Protein AF-T0ZQY5-F1 (afdb_monomer_lite)

Sequence (105 aa):
MKSVIQAIPIPSGALINRHLPGADFQDCYAVPIEPDSPSALAIFLVMAARTPGWVNRLMAIRNHLVTMLGLKNLGHLNAINASKSAGDYRVGDRVGIFTIEAMRD

Foldseek 3Di:
DDWDKDWDPDPPPDPCVVVPVVDPDDTDIDTDDDPPDDDPQQVLLVVLCPPDPVQQVVLVVVQVVVVVVVDDRQFASNPADPVAHSVNDDQQDDRGSDGRPDDDD

Secondary structure (DSSP, 8-state):
--PPPEE-PPPTT-GGGGG-TT-S----EE----TTPPPHHHHHHHHHHT--HHHHHHHHHHHHHHHHTTPPP---TT---TTS-GGG--TT-EETTEE------

InterPro domains:
  IPR021295 Protein of unknown function DUF2867 [PF11066] (20-103)

Structure (mmCIF, N/CA/C/O backbone):
data_AF-T0ZQY5-F1
#
_entry.id   AF-T0ZQY5-F1
#
loop_
_atom_site.group_PDB
_atom_site.id
_atom_site.type_symbol
_atom_site.label_atom_id
_atom_site.label_alt_id
_atom_site.label_comp_id
_atom_site.label_asym_id
_atom_site.label_entity_id
_atom_site.label_seq_id
_atom_site.pdbx_PDB_ins_code
_atom_site.Cartn_x
_atom_site.Cartn_y
_atom_site.Cartn_z
_atom_site.occupancy
_atom_site.B_iso_or_equiv
_atom_site.auth_seq_id
_atom_site.auth_comp_id
_atom_site.auth_asym_id
_atom_site.auth_atom_id
_atom_site.pdbx_PDB_model_num
ATOM 1 N N . MET A 1 1 ? 15.504 13.518 -15.383 1.00 54.34 1 MET A N 1
ATOM 2 C CA . MET A 1 1 ? 14.307 14.389 -15.445 1.00 54.34 1 MET A CA 1
ATOM 3 C C . MET A 1 1 ? 13.691 14.420 -14.048 1.00 54.34 1 MET A C 1
ATOM 5 O O . MET A 1 1 ? 13.662 13.367 -13.428 1.00 54.34 1 MET A O 1
ATOM 9 N N . LYS A 1 2 ? 13.298 15.572 -13.48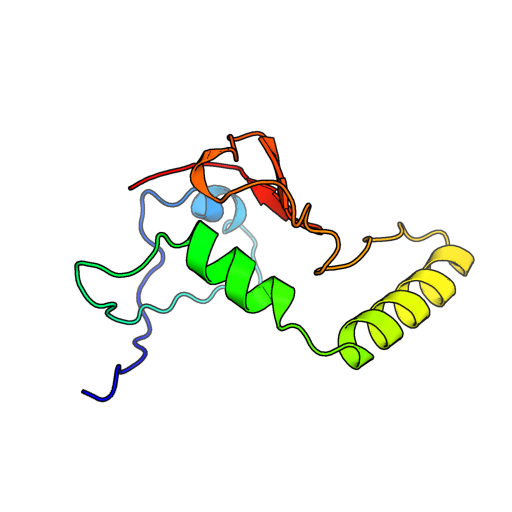2 1.00 60.88 2 LYS A N 1
ATOM 10 C CA . LYS A 1 2 ? 12.622 15.573 -12.168 1.00 60.88 2 LYS A CA 1
ATOM 11 C C . LYS A 1 2 ? 11.191 15.081 -12.369 1.00 60.88 2 LYS A C 1
ATOM 13 O O . LYS A 1 2 ? 10.414 15.775 -13.018 1.00 60.88 2 LYS A O 1
ATOM 18 N N . SER A 1 3 ? 10.855 13.912 -11.837 1.00 78.56 3 SER A N 1
ATOM 19 C CA . SER A 1 3 ? 9.469 13.452 -11.824 1.00 78.56 3 SER A CA 1
ATOM 20 C C . SER A 1 3 ? 8.663 14.340 -10.876 1.00 78.56 3 SER A C 1
ATOM 22 O O . SER A 1 3 ? 9.018 14.498 -9.708 1.00 78.56 3 SER A O 1
ATOM 24 N N . VAL A 1 4 ? 7.615 14.971 -11.401 1.00 88.06 4 VAL A N 1
ATOM 25 C CA . VAL A 1 4 ? 6.706 15.829 -10.633 1.00 88.06 4 VAL A CA 1
ATOM 26 C C . VAL A 1 4 ? 5.519 14.984 -10.192 1.00 88.06 4 VAL A C 1
ATOM 28 O O . VAL A 1 4 ? 4.899 14.317 -11.017 1.00 88.06 4 VAL A O 1
ATOM 31 N N . ILE A 1 5 ? 5.217 15.010 -8.894 1.00 93.75 5 ILE A N 1
ATOM 32 C CA . ILE A 1 5 ? 4.018 14.382 -8.336 1.00 93.75 5 ILE A CA 1
ATOM 33 C C . ILE A 1 5 ? 2.832 15.308 -8.601 1.00 93.75 5 ILE A C 1
ATOM 35 O O . ILE A 1 5 ? 2.910 16.509 -8.342 1.00 93.75 5 ILE A O 1
ATOM 39 N N . GLN A 1 6 ? 1.738 14.752 -9.108 1.00 95.75 6 GLN A N 1
ATOM 40 C CA . GLN A 1 6 ? 0.520 15.487 -9.433 1.00 95.75 6 GLN A CA 1
ATOM 41 C C . GLN A 1 6 ? -0.663 14.899 -8.675 1.00 95.75 6 GLN A C 1
ATOM 43 O O . GLN A 1 6 ? -0.818 13.682 -8.631 1.00 95.75 6 GLN A O 1
ATOM 48 N N . ALA A 1 7 ? -1.503 15.755 -8.094 1.00 96.44 7 ALA A N 1
ATOM 49 C CA . ALA A 1 7 ? -2.798 15.328 -7.576 1.00 96.44 7 ALA A CA 1
ATOM 50 C C . ALA A 1 7 ? -3.724 15.000 -8.754 1.00 96.44 7 ALA A C 1
ATOM 52 O O . ALA A 1 7 ? -3.824 15.784 -9.699 1.00 96.44 7 ALA A O 1
ATOM 53 N N . ILE A 1 8 ? -4.393 13.853 -8.694 1.00 96.19 8 ILE A N 1
ATOM 54 C CA . ILE A 1 8 ? -5.330 13.393 -9.724 1.00 96.19 8 ILE A CA 1
ATOM 55 C C . ILE A 1 8 ? -6.634 12.926 -9.066 1.00 96.19 8 ILE A C 1
ATOM 57 O O . ILE A 1 8 ? -6.628 12.576 -7.886 1.00 96.19 8 ILE A O 1
ATOM 61 N N . PRO A 1 9 ? -7.771 12.900 -9.782 1.00 94.44 9 PRO A N 1
ATOM 62 C CA . PRO A 1 9 ? -8.946 12.191 -9.292 1.00 94.44 9 PRO A CA 1
ATOM 63 C C . PRO A 1 9 ? -8.664 10.685 -9.199 1.00 94.44 9 PRO A C 1
ATOM 65 O O . PRO A 1 9 ? -7.886 10.140 -9.985 1.00 94.44 9 PRO A O 1
ATOM 68 N N . ILE A 1 10 ? -9.343 10.001 -8.275 1.00 93.38 10 ILE A N 1
ATOM 69 C CA . ILE A 1 10 ? -9.279 8.538 -8.183 1.00 93.38 10 ILE A CA 1
ATOM 70 C C . ILE A 1 10 ? -9.785 7.945 -9.509 1.00 93.38 10 ILE A C 1
ATOM 72 O O . ILE A 1 10 ? -10.902 8.265 -9.929 1.00 93.38 10 ILE A O 1
ATOM 76 N N . PRO A 1 11 ? -9.008 7.074 -10.180 1.00 92.56 11 PRO A N 1
ATOM 77 C CA . PRO A 1 11 ? -9.446 6.447 -11.421 1.00 92.56 11 PRO A CA 1
ATOM 78 C C . PRO A 1 11 ? -10.759 5.684 -11.224 1.00 92.56 11 PRO A C 1
ATOM 80 O O . PRO A 1 11 ? -10.876 4.864 -10.314 1.00 92.56 11 PRO A O 1
ATOM 83 N N . SER A 1 12 ? -11.738 5.896 -12.104 1.00 90.25 12 SER A N 1
ATOM 84 C CA . SER A 1 12 ? -13.084 5.305 -11.986 1.00 90.25 12 SER A CA 1
ATOM 85 C C . SER A 1 12 ? -13.081 3.770 -11.940 1.00 90.25 12 SER A C 1
ATOM 87 O O . SER A 1 12 ? -13.922 3.157 -11.287 1.00 90.25 12 SER A O 1
ATOM 89 N N . GLY A 1 13 ? -12.102 3.133 -12.588 1.00 89.50 13 GLY A N 1
ATOM 90 C CA . GLY A 1 13 ? -11.925 1.680 -12.590 1.00 89.50 13 GLY A CA 1
ATOM 91 C C . GLY A 1 13 ? -11.198 1.104 -11.368 1.00 89.50 13 GLY A C 1
ATOM 92 O O . GLY A 1 13 ? -10.999 -0.115 -11.327 1.00 89.50 13 GLY A O 1
ATOM 93 N N . ALA A 1 14 ? -10.760 1.934 -10.413 1.00 89.69 14 ALA A N 1
ATOM 94 C CA . ALA A 1 14 ? -10.039 1.487 -9.225 1.00 89.69 14 ALA A CA 1
ATOM 95 C C . ALA A 1 14 ? -10.984 0.811 -8.221 1.00 89.69 14 ALA A C 1
ATOM 97 O O . ALA A 1 14 ? -12.074 1.310 -7.935 1.00 89.69 14 ALA A O 1
ATOM 98 N N . LEU A 1 15 ? -10.554 -0.312 -7.639 1.00 90.75 15 LEU A N 1
ATOM 99 C CA . LEU A 1 15 ? -11.362 -1.044 -6.656 1.00 90.75 15 LEU A CA 1
ATOM 100 C C . LEU A 1 15 ? -11.615 -0.240 -5.373 1.00 90.75 15 LEU A C 1
ATOM 102 O O . LEU A 1 15 ? -12.650 -0.434 -4.738 1.00 90.75 15 LEU A O 1
ATOM 106 N N . ILE A 1 16 ? -10.724 0.703 -5.041 1.00 91.12 16 ILE A N 1
ATOM 107 C CA . ILE A 1 16 ? -10.851 1.565 -3.859 1.00 91.12 16 ILE A CA 1
ATOM 108 C C . ILE A 1 16 ? -12.133 2.407 -3.873 1.00 91.12 16 ILE A C 1
ATOM 110 O O . ILE A 1 16 ? -12.644 2.726 -2.805 1.00 91.12 16 ILE A O 1
ATOM 114 N N . ASN A 1 17 ? -12.718 2.679 -5.052 1.00 93.56 17 ASN A N 1
ATOM 115 C CA . ASN A 1 17 ? -13.984 3.413 -5.177 1.00 93.56 17 ASN A CA 1
ATOM 116 C C . ASN A 1 17 ? -15.117 2.798 -4.340 1.00 93.56 17 ASN A C 1
ATOM 118 O O . ASN A 1 17 ? -15.994 3.515 -3.870 1.00 93.56 17 ASN A O 1
ATOM 122 N N . ARG A 1 18 ? -15.083 1.479 -4.102 1.00 93.69 18 ARG A N 1
ATOM 123 C CA . ARG A 1 18 ? -16.070 0.764 -3.273 1.00 93.69 18 ARG A CA 1
ATOM 124 C C . ARG A 1 18 ? -16.013 1.145 -1.791 1.00 93.69 18 ARG A C 1
ATOM 126 O O . ARG A 1 18 ? -16.980 0.908 -1.078 1.00 93.69 18 ARG A O 1
ATOM 133 N N . HIS A 1 19 ? -14.897 1.714 -1.342 1.00 92.06 19 HIS A N 1
ATOM 134 C CA . HIS A 1 19 ? -14.646 2.097 0.047 1.00 92.06 19 HIS A CA 1
ATOM 135 C C . HIS A 1 19 ? -14.760 3.609 0.285 1.00 92.06 19 HIS A C 1
ATOM 137 O O . HIS A 1 19 ? -14.636 4.046 1.423 1.00 92.06 19 HIS A O 1
ATOM 143 N N . LEU A 1 20 ? -14.990 4.403 -0.767 1.00 93.56 20 LEU A N 1
ATOM 144 C CA . LEU A 1 20 ? -15.122 5.859 -0.662 1.00 93.56 20 LEU A CA 1
ATOM 145 C C . LEU A 1 20 ? -16.447 6.345 -0.057 1.00 93.56 20 LEU A C 1
ATOM 147 O O . LEU A 1 20 ? -16.427 7.388 0.596 1.00 93.56 20 LEU A O 1
ATOM 151 N N . PRO A 1 21 ? -17.603 5.668 -0.240 1.00 95.31 21 PRO A N 1
ATOM 152 C CA . PRO A 1 21 ? -18.837 6.111 0.397 1.00 95.31 21 PRO A CA 1
ATOM 153 C C . PRO A 1 21 ? -18.688 6.163 1.924 1.00 95.31 21 PRO A C 1
ATOM 155 O O . PRO A 1 21 ? -18.486 5.137 2.567 1.00 95.31 21 PRO A O 1
ATOM 158 N N . GLY A 1 22 ? -18.794 7.366 2.495 1.00 94.62 22 GLY A N 1
ATOM 159 C CA . GLY A 1 22 ? -18.637 7.597 3.935 1.00 94.62 22 GLY A CA 1
ATOM 160 C C . GLY A 1 22 ? -17.190 7.731 4.422 1.00 94.62 22 GLY A C 1
ATOM 161 O O . GLY A 1 22 ? -16.978 7.763 5.628 1.00 94.62 22 GLY A O 1
ATOM 162 N N . ALA A 1 23 ? -16.201 7.810 3.526 1.00 94.06 23 ALA A N 1
ATOM 163 C CA . ALA A 1 23 ? -14.821 8.081 3.912 1.00 94.06 23 ALA A CA 1
ATOM 164 C C . ALA A 1 23 ? -14.639 9.554 4.319 1.00 94.06 23 ALA A C 1
ATOM 166 O O . ALA A 1 23 ? -14.967 10.460 3.553 1.00 94.06 23 ALA A O 1
ATOM 167 N N . ASP A 1 24 ? -14.057 9.790 5.496 1.00 95.31 24 ASP A N 1
ATOM 168 C CA . ASP A 1 24 ? -13.733 11.141 5.981 1.00 95.31 24 ASP A CA 1
ATOM 169 C C . ASP A 1 24 ? -12.547 11.775 5.231 1.00 95.31 24 ASP A C 1
ATOM 171 O O . ASP A 1 24 ? -12.374 12.994 5.233 1.00 95.31 24 ASP A O 1
ATOM 175 N N . PHE A 1 25 ? -11.710 10.949 4.593 1.00 93.44 25 PHE A N 1
ATOM 176 C CA . PHE A 1 25 ? -10.525 11.381 3.859 1.00 93.44 25 PHE A CA 1
ATOM 177 C C . PHE A 1 25 ? -10.283 10.521 2.615 1.00 93.44 25 PHE A C 1
ATOM 179 O O . PHE A 1 25 ? -10.425 9.298 2.652 1.00 93.44 25 PHE A O 1
ATOM 186 N N . GLN A 1 26 ? -9.867 11.173 1.529 1.00 93.19 26 GLN A N 1
ATOM 187 C CA . GLN A 1 26 ? -9.391 10.531 0.308 1.00 93.19 26 GLN A CA 1
ATOM 188 C C . GLN A 1 26 ? -8.323 11.399 -0.363 1.00 93.19 26 GLN A C 1
ATOM 190 O O . GLN A 1 26 ? -8.463 12.622 -0.440 1.00 93.19 26 GLN A O 1
ATOM 195 N N . ASP A 1 27 ? -7.289 10.764 -0.899 1.00 94.56 27 ASP A N 1
ATOM 196 C CA . ASP A 1 27 ? -6.265 11.398 -1.716 1.00 94.56 27 ASP A CA 1
ATOM 197 C C . ASP A 1 27 ? -5.818 10.475 -2.859 1.00 94.56 27 ASP A C 1
ATOM 199 O O . ASP A 1 27 ? -5.949 9.250 -2.810 1.00 94.56 27 ASP A O 1
ATOM 203 N N . CYS A 1 28 ? -5.351 11.071 -3.956 1.00 95.75 28 CYS A N 1
ATOM 204 C CA . CYS A 1 28 ? -4.812 10.325 -5.086 1.00 95.75 28 CYS A CA 1
ATOM 205 C C . CYS A 1 28 ? -3.779 11.169 -5.831 1.00 95.75 28 CYS A C 1
ATOM 207 O O . CYS A 1 28 ? -4.001 12.341 -6.146 1.00 95.75 28 CYS A O 1
ATOM 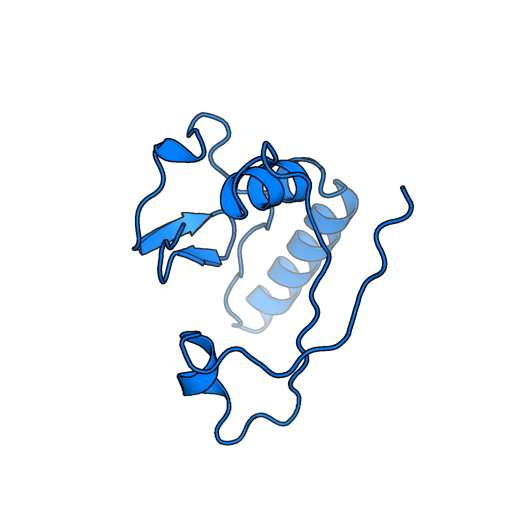209 N N . TYR A 1 29 ? -2.633 10.552 -6.106 1.00 95.00 29 TYR A N 1
ATOM 210 C CA . TYR A 1 29 ? -1.499 11.194 -6.749 1.00 95.00 29 TYR A CA 1
ATOM 211 C C . TYR A 1 29 ? -0.916 10.284 -7.825 1.00 95.00 29 TYR A C 1
ATOM 213 O O . TYR A 1 29 ? -0.931 9.061 -7.693 1.00 95.00 29 TYR A O 1
ATOM 221 N N . ALA A 1 30 ? -0.361 10.892 -8.867 1.00 92.25 30 ALA A N 1
ATOM 222 C CA . ALA A 1 30 ? 0.354 10.205 -9.929 1.00 92.25 30 ALA A CA 1
ATOM 223 C C . ALA A 1 30 ? 1.746 10.801 -10.123 1.00 92.25 30 ALA A C 1
ATOM 225 O O . ALA A 1 30 ? 1.979 11.995 -9.922 1.00 92.25 30 ALA A O 1
ATOM 226 N N . VAL A 1 31 ? 2.671 9.944 -10.539 1.00 91.00 31 VAL A N 1
ATOM 227 C CA . VAL A 1 31 ? 4.018 10.322 -10.947 1.00 91.00 31 VAL A CA 1
ATOM 228 C C . VAL A 1 31 ? 4.365 9.530 -12.208 1.00 91.00 31 VAL A C 1
ATOM 230 O O . VAL A 1 31 ? 4.119 8.323 -12.242 1.00 91.00 31 VAL A O 1
ATOM 233 N N . PRO A 1 32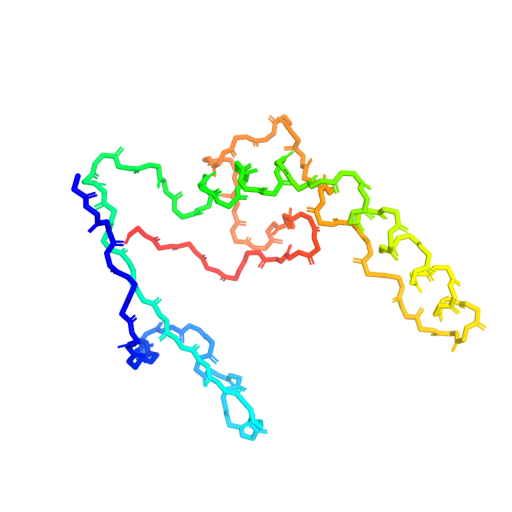 ? 4.899 10.170 -13.260 1.00 87.69 32 PRO A N 1
ATOM 234 C CA . PRO A 1 32 ? 5.346 9.442 -14.436 1.00 87.69 32 PRO A CA 1
ATOM 235 C C . PRO A 1 32 ? 6.564 8.579 -14.086 1.00 87.69 32 PRO A C 1
ATOM 237 O O . PRO A 1 32 ? 7.510 9.052 -13.444 1.00 87.69 32 PRO A O 1
ATOM 240 N N . ILE A 1 33 ? 6.530 7.326 -14.533 1.00 86.00 33 ILE A N 1
ATOM 241 C CA . ILE A 1 33 ? 7.643 6.374 -14.472 1.00 86.00 33 ILE A CA 1
ATOM 242 C C . ILE A 1 33 ? 8.165 6.117 -15.890 1.00 86.00 33 ILE A C 1
ATOM 244 O O . ILE A 1 33 ? 7.445 6.326 -16.867 1.00 86.00 33 ILE A O 1
ATOM 248 N N . GLU A 1 34 ? 9.430 5.719 -16.018 1.00 86.44 34 GLU A N 1
ATOM 249 C CA . GLU A 1 34 ? 10.015 5.380 -17.321 1.00 86.44 34 GLU A CA 1
ATOM 250 C C . GLU A 1 34 ? 9.302 4.153 -17.922 1.00 86.44 34 GLU A C 1
ATOM 252 O O . GLU A 1 34 ? 8.885 3.286 -17.153 1.00 86.44 34 GLU A O 1
ATOM 257 N N . PRO A 1 35 ? 9.159 4.043 -19.256 1.00 80.12 35 PRO A N 1
ATOM 258 C CA . PRO A 1 35 ? 8.417 2.946 -19.890 1.00 80.12 35 PRO A CA 1
ATOM 259 C C . PRO A 1 35 ? 8.890 1.539 -19.496 1.00 80.12 35 PRO A C 1
ATOM 261 O O . PRO A 1 35 ? 8.067 0.646 -19.339 1.00 80.12 35 PRO A O 1
ATOM 264 N N . ASP A 1 36 ? 10.193 1.369 -19.260 1.00 83.50 36 ASP A N 1
ATOM 265 C CA . ASP A 1 36 ? 10.804 0.097 -18.849 1.00 83.50 36 ASP A CA 1
ATOM 266 C C . ASP A 1 36 ? 10.924 -0.039 -17.317 1.00 83.50 36 ASP A C 1
ATOM 268 O O . ASP A 1 36 ? 11.733 -0.815 -16.797 1.00 83.50 36 ASP A O 1
ATOM 272 N N . SER A 1 37 ? 10.148 0.745 -16.561 1.00 83.44 37 SER A N 1
ATOM 273 C CA . SER A 1 37 ? 10.158 0.678 -15.099 1.00 83.44 37 SER A CA 1
ATOM 274 C C . SER A 1 37 ? 9.596 -0.654 -14.598 1.00 83.44 37 SER A C 1
ATOM 276 O O . SER A 1 37 ? 8.666 -1.204 -15.191 1.00 83.44 37 SER A O 1
ATOM 278 N N . PRO A 1 38 ? 10.090 -1.161 -13.452 1.00 85.44 38 PRO A N 1
ATOM 279 C CA . PRO A 1 38 ? 9.490 -2.319 -12.804 1.00 85.44 38 PRO A CA 1
ATOM 280 C C . PRO A 1 38 ? 8.001 -2.093 -12.513 1.00 85.44 38 PRO A C 1
ATOM 282 O O . PRO A 1 38 ? 7.573 -0.966 -12.260 1.00 85.44 38 PRO A O 1
ATOM 285 N N . SER A 1 39 ? 7.223 -3.177 -12.474 1.00 87.88 39 SER A N 1
ATOM 286 C CA . SER A 1 39 ? 5.798 -3.111 -12.131 1.00 87.88 39 SER A CA 1
ATOM 287 C C . SER A 1 39 ? 5.560 -2.459 -10.764 1.00 87.88 39 SER A C 1
ATOM 289 O O . SER A 1 39 ? 6.424 -2.481 -9.882 1.00 87.88 39 SER A O 1
ATOM 291 N N . ALA A 1 40 ? 4.350 -1.935 -10.541 1.00 86.19 40 ALA A N 1
ATOM 292 C CA . ALA A 1 40 ? 3.980 -1.314 -9.267 1.00 86.19 40 ALA A CA 1
ATOM 293 C C . ALA A 1 40 ? 4.242 -2.237 -8.059 1.00 86.19 40 ALA A C 1
ATOM 295 O O . ALA A 1 40 ? 4.739 -1.786 -7.025 1.00 86.19 40 ALA A O 1
ATOM 296 N N . LEU A 1 41 ? 3.983 -3.544 -8.204 1.00 87.69 41 LEU A N 1
ATOM 297 C CA . LEU A 1 41 ? 4.284 -4.532 -7.167 1.00 87.69 41 LEU A CA 1
ATOM 298 C C . LEU A 1 41 ? 5.792 -4.688 -6.943 1.00 87.69 41 LEU A C 1
ATOM 300 O O . LEU A 1 41 ? 6.234 -4.735 -5.798 1.00 87.69 41 LEU A O 1
ATOM 304 N N . ALA A 1 42 ? 6.597 -4.743 -8.006 1.00 87.75 42 ALA A N 1
ATOM 305 C CA . ALA A 1 42 ? 8.048 -4.827 -7.875 1.00 87.75 42 ALA A CA 1
ATOM 306 C C . ALA A 1 42 ? 8.623 -3.587 -7.167 1.00 87.75 42 ALA A C 1
ATOM 308 O O . ALA A 1 42 ? 9.438 -3.724 -6.252 1.00 87.75 42 ALA A O 1
ATOM 309 N N . ILE A 1 43 ? 8.143 -2.390 -7.520 1.00 87.69 43 ILE A N 1
ATOM 310 C CA . ILE A 1 43 ? 8.499 -1.138 -6.836 1.00 87.69 43 ILE A CA 1
ATOM 311 C C . ILE A 1 43 ? 8.117 -1.213 -5.351 1.00 87.69 43 ILE A C 1
ATOM 313 O O . ILE A 1 43 ? 8.936 -0.888 -4.488 1.00 87.69 43 ILE A O 1
ATOM 317 N N . PHE A 1 44 ? 6.910 -1.695 -5.037 1.00 86.31 44 PHE A N 1
ATOM 318 C CA . PHE A 1 44 ? 6.457 -1.874 -3.658 1.00 86.31 44 PHE A CA 1
ATOM 319 C C . PHE A 1 44 ? 7.348 -2.844 -2.870 1.00 86.31 44 PHE A C 1
ATOM 321 O O . PHE A 1 44 ? 7.747 -2.525 -1.752 1.00 86.31 44 PHE A O 1
ATOM 328 N N . LEU A 1 45 ? 7.714 -3.995 -3.445 1.00 86.38 45 LEU A N 1
ATOM 329 C CA . LEU A 1 45 ? 8.598 -4.971 -2.797 1.00 86.38 45 LEU A CA 1
ATOM 330 C C . LEU A 1 45 ? 9.969 -4.361 -2.475 1.00 86.38 45 LEU A C 1
ATOM 332 O O . LEU A 1 45 ? 10.482 -4.556 -1.374 1.00 86.38 45 LEU A O 1
ATOM 336 N N . VAL A 1 46 ? 10.540 -3.577 -3.397 1.00 86.62 46 VAL A N 1
ATOM 337 C CA . VAL A 1 46 ? 11.808 -2.862 -3.173 1.00 86.62 46 VAL A CA 1
ATOM 338 C C . VAL A 1 46 ? 11.669 -1.825 -2.059 1.00 86.62 46 VAL A C 1
ATOM 340 O O . VAL A 1 46 ? 12.524 -1.758 -1.174 1.00 86.62 46 VAL A O 1
ATOM 343 N N . MET A 1 47 ? 10.601 -1.023 -2.081 1.00 85.06 47 MET A N 1
ATOM 344 C CA . MET A 1 47 ? 10.334 -0.024 -1.045 1.00 85.06 47 MET A CA 1
ATOM 345 C C . MET A 1 47 ? 10.191 -0.685 0.327 1.00 85.06 47 MET A C 1
ATOM 347 O O . MET A 1 47 ? 10.851 -0.280 1.284 1.00 85.06 47 MET A O 1
ATOM 351 N N . ALA A 1 48 ? 9.370 -1.728 0.414 1.00 83.56 48 ALA A N 1
ATOM 352 C CA . ALA A 1 48 ? 9.101 -2.425 1.656 1.00 83.56 48 ALA A CA 1
ATOM 353 C C . ALA A 1 48 ? 10.348 -3.149 2.192 1.00 83.56 48 ALA A C 1
ATOM 355 O O . ALA A 1 48 ? 10.624 -3.080 3.387 1.00 83.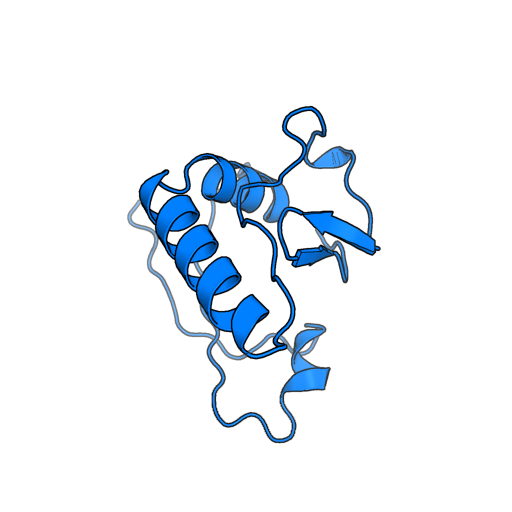56 48 ALA A O 1
ATOM 356 N N . ALA A 1 49 ? 11.178 -3.748 1.331 1.00 81.81 49 ALA A N 1
ATOM 357 C CA . ALA A 1 49 ? 12.462 -4.325 1.740 1.00 81.81 49 ALA A CA 1
ATOM 358 C C . ALA A 1 49 ? 13.444 -3.279 2.307 1.00 81.81 49 ALA A C 1
ATOM 360 O O . ALA A 1 49 ? 14.283 -3.608 3.145 1.00 81.81 49 ALA A O 1
ATOM 361 N N . ARG A 1 50 ? 13.330 -2.011 1.886 1.00 84.12 50 ARG A N 1
ATOM 362 C CA . ARG A 1 50 ? 14.150 -0.887 2.371 1.00 84.12 50 ARG A CA 1
ATOM 363 C C . ARG A 1 50 ? 13.568 -0.170 3.589 1.00 84.12 50 ARG A C 1
ATOM 365 O O . ARG A 1 50 ? 14.179 0.788 4.065 1.00 84.12 50 ARG A O 1
ATOM 372 N N . THR A 1 51 ? 12.421 -0.601 4.111 1.00 80.44 51 THR A N 1
ATOM 373 C CA . THR A 1 51 ? 11.829 0.014 5.303 1.00 80.44 51 THR A CA 1
ATOM 374 C C . THR A 1 51 ? 12.823 -0.038 6.471 1.00 80.44 51 THR A C 1
ATOM 376 O O . THR A 1 51 ? 13.279 -1.130 6.836 1.00 80.44 51 THR A O 1
ATOM 379 N N . PRO A 1 52 ? 13.145 1.107 7.100 1.00 83.75 52 PRO A N 1
ATOM 380 C CA . PRO A 1 52 ? 14.115 1.153 8.182 1.00 83.75 52 PRO A CA 1
ATOM 381 C C . PRO A 1 52 ? 13.733 0.260 9.364 1.00 83.75 52 PRO A C 1
ATOM 383 O O . PRO A 1 52 ? 12.582 0.227 9.799 1.00 83.75 52 PRO A O 1
ATOM 386 N N . GLY A 1 53 ? 14.721 -0.395 9.977 1.00 82.75 53 GLY A N 1
ATOM 387 C CA . GLY A 1 53 ? 14.482 -1.299 11.108 1.00 82.75 53 GLY A CA 1
ATOM 388 C C . GLY A 1 53 ? 13.799 -0.644 12.319 1.00 82.75 53 GLY A C 1
ATOM 389 O O . GLY A 1 53 ? 13.114 -1.328 13.077 1.00 82.75 53 GLY A O 1
ATOM 390 N N . TRP A 1 54 ? 13.926 0.677 12.497 1.00 87.12 54 TRP A N 1
ATOM 391 C CA . TRP A 1 54 ? 13.229 1.400 13.567 1.00 87.12 54 TRP A CA 1
ATOM 392 C C . TRP A 1 54 ? 11.705 1.403 13.386 1.00 87.12 54 TRP A C 1
ATOM 394 O O . TRP A 1 54 ? 10.992 1.335 14.384 1.00 87.12 54 TRP A O 1
ATOM 404 N N . VAL A 1 55 ? 11.205 1.392 12.144 1.00 84.75 55 VAL A N 1
ATOM 405 C CA . VAL A 1 55 ? 9.766 1.299 11.844 1.00 84.75 55 VAL A CA 1
ATOM 406 C C . VAL A 1 55 ? 9.219 -0.023 12.376 1.00 84.75 55 VAL A C 1
ATOM 408 O O . VAL A 1 55 ? 8.203 -0.050 13.067 1.00 84.75 55 VAL A O 1
ATOM 411 N N . ASN A 1 56 ? 9.945 -1.121 12.143 1.00 80.69 56 ASN A N 1
ATOM 412 C CA . ASN A 1 56 ? 9.560 -2.439 12.647 1.00 80.69 56 ASN A CA 1
ATOM 413 C C . ASN A 1 56 ? 9.559 -2.489 14.177 1.00 80.69 56 ASN A C 1
ATOM 415 O O . ASN A 1 56 ? 8.660 -3.096 14.758 1.00 80.69 56 ASN A O 1
ATOM 419 N N . ARG A 1 57 ? 10.519 -1.823 14.834 1.00 84.19 57 ARG A N 1
ATOM 420 C CA . ARG A 1 57 ? 10.551 -1.720 16.301 1.00 84.19 57 ARG A CA 1
ATOM 421 C C . ARG A 1 57 ? 9.342 -0.964 16.845 1.00 84.19 57 ARG A C 1
ATOM 423 O O . ARG A 1 57 ? 8.707 -1.447 17.775 1.00 84.19 57 ARG A O 1
ATOM 430 N N . LEU A 1 58 ? 8.982 0.173 16.248 1.00 87.81 58 LEU A N 1
ATOM 431 C CA . LEU A 1 58 ? 7.788 0.922 16.652 1.00 87.81 58 LEU A CA 1
ATOM 432 C C . LEU A 1 58 ? 6.509 0.113 16.431 1.00 87.81 58 LEU A C 1
ATOM 434 O O . LEU A 1 58 ? 5.644 0.083 17.304 1.00 87.81 58 LEU A O 1
ATOM 438 N N . MET A 1 59 ? 6.408 -0.603 15.309 1.00 83.19 59 MET A N 1
ATOM 439 C CA . MET A 1 59 ? 5.290 -1.511 15.067 1.00 83.19 59 MET A CA 1
ATOM 440 C C . MET A 1 59 ? 5.227 -2.652 16.088 1.00 83.19 59 MET A C 1
ATOM 442 O O . MET A 1 59 ? 4.135 -2.975 16.549 1.00 83.19 59 MET A O 1
ATOM 446 N N . ALA A 1 60 ? 6.367 -3.230 16.484 1.00 84.19 60 ALA A N 1
ATOM 447 C CA . ALA A 1 60 ? 6.421 -4.253 17.529 1.00 84.19 60 ALA A CA 1
ATOM 448 C C . ALA A 1 60 ? 5.921 -3.709 18.873 1.00 84.19 60 ALA A C 1
ATOM 450 O O . ALA A 1 60 ? 5.088 -4.343 19.517 1.00 84.19 60 ALA A O 1
ATOM 451 N N . ILE A 1 61 ? 6.379 -2.515 19.262 1.00 88.25 61 ILE A N 1
ATOM 452 C CA . ILE A 1 61 ? 5.949 -1.844 20.496 1.00 88.25 61 ILE A CA 1
ATOM 453 C C . ILE A 1 61 ? 4.443 -1.585 20.455 1.00 88.25 61 ILE A C 1
ATOM 455 O O . ILE A 1 61 ? 3.731 -1.971 21.379 1.00 88.25 61 ILE A O 1
ATOM 459 N N . ARG A 1 62 ? 3.939 -1.000 19.360 1.00 84.25 62 ARG A N 1
ATOM 460 C CA . ARG A 1 62 ? 2.505 -0.764 19.164 1.00 84.25 62 ARG A CA 1
ATOM 461 C C . ARG A 1 62 ? 1.726 -2.064 19.286 1.00 84.25 62 ARG A C 1
ATOM 463 O O . ARG A 1 62 ? 0.769 -2.110 20.042 1.00 84.25 62 ARG A O 1
ATOM 470 N N . ASN A 1 63 ? 2.144 -3.117 18.586 1.00 84.81 63 ASN A N 1
ATOM 471 C CA . ASN A 1 63 ? 1.478 -4.415 18.640 1.00 84.81 63 ASN A CA 1
ATOM 472 C C . ASN A 1 63 ? 1.469 -4.983 20.067 1.00 84.81 63 ASN A C 1
ATOM 474 O O . ASN A 1 63 ? 0.426 -5.438 20.513 1.00 84.81 63 ASN A O 1
ATOM 478 N N . HIS A 1 64 ? 2.574 -4.890 20.806 1.00 83.50 64 HIS A N 1
ATOM 479 C CA . HIS A 1 64 ? 2.655 -5.367 22.186 1.00 83.50 64 HIS A CA 1
ATOM 480 C C . HIS A 1 64 ? 1.687 -4.624 23.119 1.00 83.50 64 HIS A C 1
ATOM 482 O O . HIS A 1 64 ? 0.879 -5.253 23.805 1.00 83.50 64 HIS A O 1
ATOM 488 N N . LEU A 1 65 ? 1.695 -3.289 23.074 1.00 87.31 65 LEU A N 1
ATOM 489 C CA . LEU A 1 65 ? 0.809 -2.457 23.891 1.00 87.31 65 LEU A CA 1
ATOM 490 C C . LEU A 1 65 ? -0.667 -2.712 23.569 1.00 87.31 65 LEU A C 1
ATOM 492 O O . LEU A 1 65 ? -1.479 -2.896 24.471 1.00 87.31 65 LEU A O 1
ATOM 496 N N . VAL A 1 66 ? -1.022 -2.768 22.282 1.00 83.00 66 VAL A N 1
ATOM 497 C CA . VAL A 1 66 ? -2.422 -2.939 21.874 1.00 83.00 66 VAL A CA 1
ATOM 498 C C . VAL A 1 66 ? -2.917 -4.371 22.105 1.00 83.00 66 VAL A C 1
ATOM 500 O O . VAL A 1 66 ? -4.096 -4.551 22.394 1.00 83.00 66 VAL A O 1
ATOM 503 N N . THR A 1 67 ? -2.042 -5.387 22.071 1.00 82.12 67 THR A N 1
ATOM 504 C CA . THR A 1 67 ? -2.437 -6.765 22.421 1.00 82.12 67 THR A CA 1
ATOM 505 C C . THR A 1 67 ? -2.823 -6.916 23.888 1.00 82.12 67 THR A C 1
ATOM 507 O O . THR A 1 67 ? -3.758 -7.655 24.182 1.00 82.12 67 THR A O 1
ATOM 510 N N . MET A 1 68 ? -2.189 -6.170 24.803 1.00 78.81 68 MET A N 1
ATOM 511 C CA . MET A 1 68 ? -2.612 -6.129 26.211 1.00 78.81 68 MET A CA 1
ATOM 512 C C . MET A 1 68 ? -4.004 -5.506 26.383 1.00 78.81 68 MET A C 1
ATOM 514 O O . MET A 1 68 ? -4.707 -5.818 27.337 1.00 78.81 68 MET A O 1
ATOM 518 N N . LEU A 1 69 ? -4.418 -4.663 25.436 1.00 82.94 69 LEU A N 1
ATOM 519 C CA . LEU A 1 69 ? -5.737 -4.032 25.387 1.00 82.94 69 LEU A CA 1
ATOM 520 C C . LEU A 1 69 ? -6.755 -4.829 24.544 1.00 82.94 69 LEU A C 1
ATOM 522 O O . LEU A 1 69 ? -7.828 -4.317 24.237 1.00 82.94 69 LEU A O 1
ATOM 526 N N . GLY A 1 70 ? -6.431 -6.063 24.139 1.00 77.88 70 GLY A N 1
ATOM 527 C CA . GLY A 1 70 ? -7.325 -6.933 23.363 1.00 77.88 70 GLY A CA 1
ATOM 528 C C . GLY A 1 70 ? -7.429 -6.599 21.869 1.00 77.88 70 GLY A C 1
ATOM 529 O O . GLY A 1 70 ? -8.266 -7.165 21.167 1.00 77.88 70 GLY A O 1
ATOM 530 N N . LEU A 1 71 ? -6.588 -5.701 21.350 1.00 74.12 71 LEU A N 1
ATOM 531 C CA . LEU A 1 71 ? -6.582 -5.324 19.937 1.00 74.12 71 LEU A CA 1
ATOM 532 C C . LEU A 1 71 ? -5.682 -6.249 19.106 1.00 74.12 71 LEU A C 1
ATOM 534 O O . LEU A 1 71 ? -4.633 -6.726 19.547 1.00 74.12 71 LEU A O 1
ATOM 538 N N . LYS A 1 72 ? -6.085 -6.474 17.853 1.00 69.12 72 LYS A N 1
ATOM 539 C CA . LYS A 1 72 ? -5.421 -7.404 16.933 1.00 69.12 72 LYS A CA 1
ATOM 540 C C . LYS A 1 72 ? -4.002 -6.946 16.570 1.00 69.12 72 LYS A C 1
ATOM 542 O O . LYS A 1 72 ? -3.777 -5.801 16.170 1.00 69.12 72 LYS A O 1
ATOM 547 N N . ASN A 1 73 ? -3.060 -7.887 16.630 1.00 73.06 73 ASN A N 1
ATOM 548 C CA . ASN A 1 73 ? -1.701 -7.705 16.131 1.00 73.06 73 ASN A CA 1
ATOM 549 C C . ASN A 1 73 ? -1.719 -7.584 14.595 1.00 73.06 73 ASN A C 1
ATOM 551 O O . ASN A 1 73 ? -2.265 -8.449 13.908 1.00 73.06 73 ASN A O 1
ATOM 555 N N . LEU A 1 74 ? -1.149 -6.499 14.062 1.00 66.12 74 LEU A N 1
ATOM 556 C CA . LEU A 1 74 ? -1.184 -6.199 12.626 1.00 66.12 74 LEU A CA 1
ATOM 557 C C . LEU A 1 74 ? -0.103 -6.942 11.820 1.00 66.12 74 LEU A C 1
ATOM 559 O O . LEU A 1 74 ? -0.214 -7.007 10.601 1.00 66.12 74 LEU A O 1
ATOM 563 N N . GLY A 1 75 ? 0.926 -7.498 12.470 1.00 71.25 75 GLY A N 1
ATOM 564 C CA . GLY A 1 75 ? 2.119 -8.043 11.808 1.00 71.25 75 GLY A CA 1
ATOM 565 C C . GLY A 1 75 ? 3.193 -6.979 11.556 1.00 71.25 75 GLY A C 1
ATOM 566 O O . GLY A 1 75 ? 3.219 -5.976 12.264 1.00 71.25 75 GLY A O 1
ATOM 567 N N . HIS A 1 76 ? 4.076 -7.199 10.571 1.00 68.12 76 HIS A N 1
ATOM 568 C CA . HIS A 1 76 ? 5.155 -6.283 10.162 1.00 68.12 76 HIS A CA 1
ATOM 569 C C . HIS A 1 76 ? 5.100 -5.991 8.656 1.00 68.12 76 HIS A C 1
ATOM 571 O O . HIS A 1 76 ? 4.863 -6.899 7.862 1.00 68.12 76 HIS A O 1
ATOM 577 N N . LEU A 1 77 ? 5.379 -4.744 8.254 1.00 64.31 77 LEU A N 1
ATOM 578 C CA . LEU A 1 77 ? 5.423 -4.336 6.838 1.00 64.31 77 LEU A CA 1
ATOM 579 C C . LEU A 1 77 ? 6.485 -5.099 6.033 1.00 64.31 77 LEU A C 1
ATOM 581 O O . LEU A 1 77 ? 6.256 -5.430 4.875 1.00 64.31 77 LEU A O 1
ATOM 585 N N . ASN A 1 78 ? 7.600 -5.451 6.675 1.00 63.38 78 ASN A N 1
ATOM 586 C CA . ASN A 1 78 ? 8.701 -6.183 6.043 1.00 63.38 78 ASN A CA 1
ATOM 587 C C . ASN A 1 78 ? 8.550 -7.702 6.131 1.00 63.38 78 ASN A C 1
ATOM 589 O O . ASN A 1 78 ? 9.487 -8.414 5.776 1.00 63.38 78 ASN A O 1
ATOM 593 N N . ALA A 1 79 ? 7.413 -8.222 6.605 1.00 65.06 79 ALA A N 1
ATOM 594 C CA . ALA A 1 79 ? 7.123 -9.657 6.575 1.00 65.06 79 ALA A CA 1
ATOM 595 C C . ALA A 1 79 ? 6.766 -10.105 5.144 1.00 65.06 79 ALA A C 1
ATOM 597 O O . ALA A 1 79 ? 5.710 -10.674 4.880 1.00 65.06 79 ALA A O 1
ATOM 598 N N . ILE A 1 80 ? 7.638 -9.770 4.201 1.00 68.00 80 ILE A N 1
ATOM 599 C CA . ILE A 1 80 ? 7.546 -10.117 2.794 1.00 68.00 80 ILE A CA 1
ATOM 600 C C . ILE A 1 80 ? 8.400 -11.355 2.595 1.00 68.00 80 ILE A C 1
ATOM 602 O O . ILE A 1 80 ? 9.512 -11.450 3.121 1.00 68.00 80 ILE A O 1
ATOM 606 N N . ASN A 1 81 ? 7.886 -12.312 1.830 1.00 64.56 81 ASN A N 1
ATOM 607 C CA . ASN A 1 81 ? 8.676 -13.469 1.465 1.00 64.56 81 ASN A CA 1
ATOM 608 C C . ASN A 1 81 ? 9.753 -13.042 0.456 1.00 64.56 81 ASN A C 1
ATOM 610 O O . ASN A 1 81 ? 9.475 -12.916 -0.733 1.00 64.56 81 ASN A O 1
ATOM 614 N N . ALA A 1 82 ? 10.978 -12.830 0.941 1.00 60.81 82 ALA A N 1
ATOM 615 C CA . ALA A 1 82 ? 12.120 -12.411 0.128 1.00 60.81 82 ALA A CA 1
ATOM 616 C C . ALA A 1 82 ? 12.498 -13.421 -0.973 1.00 60.81 82 ALA A C 1
ATOM 618 O O . ALA A 1 82 ? 13.208 -13.062 -1.906 1.00 60.81 82 ALA A O 1
ATOM 619 N N . SER A 1 83 ? 12.023 -14.669 -0.877 1.00 61.56 83 SER A N 1
ATOM 620 C CA . SER A 1 83 ? 12.249 -15.704 -1.895 1.00 61.56 83 SER A CA 1
ATOM 621 C C . SER A 1 83 ? 11.229 -15.688 -3.037 1.00 61.56 83 SER A C 1
ATOM 623 O O . SER A 1 83 ? 11.429 -16.370 -4.037 1.00 61.56 83 SER A O 1
ATOM 625 N N . LYS A 1 84 ? 10.141 -14.919 -2.907 1.00 72.81 84 LYS A N 1
ATOM 626 C CA . LYS A 1 84 ? 9.062 -14.861 -3.893 1.00 72.81 84 LYS A CA 1
ATOM 627 C C . LYS A 1 84 ? 9.255 -13.651 -4.802 1.00 72.81 84 LYS A C 1
ATOM 629 O O . LYS A 1 84 ? 9.242 -12.513 -4.325 1.00 72.81 84 LYS A O 1
ATOM 634 N N . SER A 1 85 ? 9.442 -13.889 -6.100 1.00 76.12 85 SER A N 1
ATOM 635 C CA . SER A 1 85 ? 9.608 -12.808 -7.072 1.00 76.12 85 SER A CA 1
ATOM 636 C C . SER A 1 85 ? 8.279 -12.085 -7.311 1.00 76.12 85 SER A C 1
ATOM 638 O O . SER A 1 85 ? 7.207 -12.631 -7.044 1.00 76.12 85 SER A O 1
ATOM 640 N N . ALA A 1 86 ? 8.324 -10.854 -7.833 1.00 78.12 86 ALA A N 1
ATOM 641 C CA . ALA A 1 86 ? 7.113 -10.083 -8.131 1.00 78.12 86 ALA A CA 1
ATOM 642 C C . ALA A 1 86 ? 6.141 -10.839 -9.062 1.00 78.12 86 ALA A C 1
ATOM 644 O O . ALA A 1 86 ? 4.931 -10.716 -8.897 1.00 78.12 86 ALA A O 1
ATOM 645 N N . GLY A 1 87 ? 6.665 -11.647 -9.992 1.00 80.69 87 GLY A N 1
ATOM 646 C CA . GLY A 1 87 ? 5.867 -12.437 -10.934 1.00 80.69 87 GLY A CA 1
ATOM 647 C C . GLY A 1 87 ? 5.182 -13.664 -10.323 1.00 80.69 87 GLY A C 1
ATOM 648 O O . GLY A 1 87 ? 4.266 -14.212 -10.928 1.00 80.69 87 GLY A O 1
ATOM 649 N N . ASP A 1 88 ? 5.578 -14.083 -9.120 1.00 84.44 88 ASP A N 1
ATOM 650 C CA . ASP A 1 88 ? 5.002 -15.260 -8.458 1.00 84.44 88 ASP A CA 1
ATOM 651 C C . ASP A 1 88 ? 3.772 -14.922 -7.605 1.00 84.44 88 ASP A C 1
ATOM 653 O O . ASP A 1 88 ? 3.069 -15.823 -7.128 1.00 84.44 88 ASP A O 1
ATOM 657 N N . TYR A 1 89 ? 3.532 -13.633 -7.353 1.00 85.81 89 TYR A N 1
ATOM 658 C CA . TYR A 1 89 ? 2.383 -13.162 -6.589 1.00 85.81 89 TYR A CA 1
ATOM 659 C C . TYR A 1 89 ? 1.095 -13.239 -7.409 1.00 85.81 89 TYR A C 1
ATOM 661 O O . TYR A 1 89 ? 1.073 -12.972 -8.607 1.00 85.81 89 TYR A O 1
ATOM 669 N N . ARG A 1 90 ? 0.008 -13.605 -6.733 1.00 87.62 90 ARG A N 1
ATOM 670 C CA . ARG A 1 90 ? -1.343 -13.729 -7.274 1.00 87.62 90 ARG A CA 1
ATOM 671 C C . ARG A 1 90 ? -2.327 -12.932 -6.425 1.00 87.62 90 ARG A C 1
ATOM 673 O O . ARG A 1 90 ? -2.072 -12.632 -5.260 1.00 87.62 90 ARG A O 1
ATOM 680 N N . VAL A 1 91 ? -3.487 -12.628 -7.002 1.00 89.44 91 VAL A N 1
ATOM 681 C CA . VAL A 1 91 ? -4.626 -12.080 -6.252 1.00 89.44 91 VAL A CA 1
ATOM 682 C C . VAL A 1 91 ? -4.951 -12.996 -5.065 1.00 89.44 91 VAL A C 1
ATOM 684 O O . VAL A 1 91 ? -4.999 -14.215 -5.212 1.00 89.44 91 VAL A O 1
ATOM 687 N N . GLY A 1 92 ? -5.139 -12.404 -3.888 1.00 87.50 92 GLY A N 1
ATOM 688 C CA . GLY A 1 92 ? -5.330 -13.087 -2.609 1.00 87.50 92 GLY A CA 1
ATOM 689 C C . GLY A 1 92 ? -4.042 -13.341 -1.819 1.00 87.50 92 GLY A C 1
ATOM 690 O O . GLY A 1 92 ? -4.117 -13.575 -0.612 1.00 87.50 92 GLY A O 1
ATOM 691 N N . ASP A 1 93 ? -2.861 -13.250 -2.441 1.00 86.44 93 ASP A N 1
ATOM 692 C CA . ASP A 1 93 ? -1.602 -13.388 -1.711 1.00 86.44 93 ASP A CA 1
ATOM 693 C C . ASP A 1 93 ? -1.381 -12.222 -0.745 1.00 86.44 93 ASP A C 1
ATOM 695 O O . ASP A 1 93 ? -1.737 -11.069 -1.014 1.00 86.44 93 ASP A O 1
ATOM 699 N N . ARG A 1 94 ? -0.726 -12.525 0.381 1.00 82.75 94 ARG A N 1
ATOM 700 C CA . ARG A 1 94 ? -0.294 -11.511 1.344 1.00 82.75 94 ARG A CA 1
ATOM 701 C C . ARG A 1 94 ? 1.107 -11.002 1.034 1.00 82.75 94 ARG A C 1
ATOM 703 O O . ARG A 1 94 ? 2.029 -11.790 0.829 1.00 82.75 94 ARG A O 1
ATOM 710 N N . VAL A 1 95 ? 1.270 -9.682 1.086 1.00 82.88 95 VAL A N 1
ATOM 711 C CA . VAL A 1 95 ? 2.556 -8.985 0.960 1.00 82.88 95 VAL A CA 1
ATOM 712 C C . VAL A 1 95 ? 2.742 -8.103 2.193 1.00 82.88 95 VAL A C 1
ATOM 714 O O . VAL A 1 95 ? 2.135 -7.037 2.319 1.00 82.88 95 VAL A O 1
ATOM 717 N N . GLY A 1 96 ? 3.531 -8.583 3.159 1.00 80.75 96 GLY A N 1
ATOM 718 C CA . GLY A 1 96 ? 3.595 -7.970 4.484 1.00 80.75 96 GLY A CA 1
ATOM 719 C C . GLY A 1 96 ? 2.229 -8.031 5.172 1.00 80.75 96 GLY A C 1
ATOM 720 O O . GLY A 1 96 ? 1.662 -9.106 5.371 1.00 80.75 96 GLY A O 1
ATOM 721 N N . ILE A 1 97 ? 1.674 -6.867 5.515 1.00 79.50 97 ILE A N 1
ATOM 722 C CA . ILE A 1 97 ? 0.345 -6.767 6.140 1.00 79.50 97 ILE A CA 1
ATOM 723 C C . ILE A 1 97 ? -0.798 -6.660 5.123 1.00 79.50 97 ILE A C 1
ATOM 725 O O . ILE A 1 97 ? -1.954 -6.835 5.509 1.00 79.50 97 ILE A O 1
ATOM 729 N N . PHE A 1 98 ? -0.490 -6.412 3.849 1.00 85.62 98 PHE A N 1
ATOM 7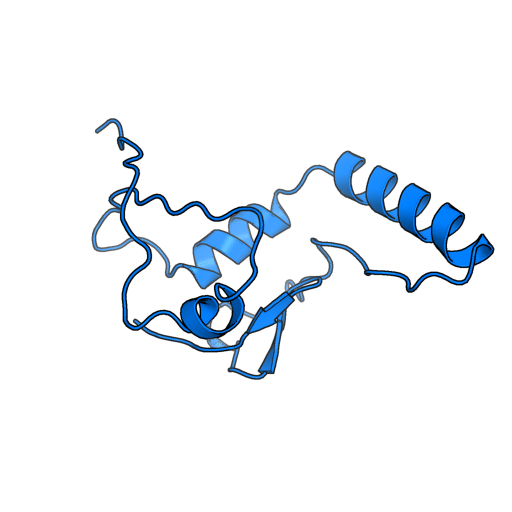30 C CA . PHE A 1 98 ? -1.472 -6.180 2.792 1.00 85.62 98 PHE A CA 1
ATOM 731 C C . PHE A 1 98 ? -1.857 -7.469 2.064 1.00 85.62 98 PHE A C 1
ATOM 733 O O . PHE A 1 98 ? -1.128 -8.462 2.112 1.00 85.62 98 PHE A O 1
ATOM 740 N N . THR A 1 99 ? -2.998 -7.427 1.379 1.00 88.56 99 THR A N 1
ATOM 741 C CA . THR A 1 99 ? -3.515 -8.495 0.514 1.00 88.56 99 THR A CA 1
ATOM 742 C C . THR A 1 99 ? -3.669 -7.941 -0.898 1.00 88.56 99 THR A C 1
ATOM 744 O O . THR A 1 99 ? -4.106 -6.802 -1.066 1.00 88.56 99 THR A O 1
ATOM 747 N N . ILE A 1 100 ? -3.303 -8.719 -1.916 1.00 89.69 100 ILE A N 1
ATOM 748 C CA . ILE A 1 100 ? -3.470 -8.312 -3.315 1.00 89.69 100 ILE A CA 1
ATOM 749 C C . ILE A 1 100 ? -4.933 -8.504 -3.725 1.00 89.69 100 ILE A C 1
ATOM 751 O O . ILE A 1 100 ? -5.390 -9.633 -3.856 1.00 89.69 100 ILE A O 1
ATOM 755 N N . GLU A 1 101 ? -5.655 -7.412 -3.972 1.00 88.88 101 GLU A N 1
ATOM 756 C CA . GLU A 1 101 ? -7.064 -7.451 -4.408 1.00 88.88 101 GLU A CA 1
ATOM 757 C C . GLU A 1 101 ? -7.220 -7.575 -5.933 1.00 88.88 101 GLU A C 1
ATOM 759 O O . GLU A 1 101 ? -8.184 -8.154 -6.429 1.00 88.88 101 GLU A O 1
ATOM 764 N N . ALA A 1 102 ? -6.273 -7.033 -6.703 1.00 87.75 102 ALA A N 1
ATOM 765 C CA . ALA A 1 102 ? -6.252 -7.130 -8.160 1.00 87.75 102 ALA A CA 1
ATOM 766 C C . ALA A 1 102 ? -4.839 -6.927 -8.710 1.00 87.75 102 ALA A C 1
ATOM 768 O O . ALA A 1 102 ? -4.028 -6.222 -8.110 1.00 87.75 102 ALA A O 1
ATOM 769 N N . MET A 1 103 ? -4.581 -7.503 -9.883 1.00 84.38 103 MET A N 1
ATOM 770 C CA . MET A 1 103 ? -3.388 -7.247 -10.688 1.00 84.38 103 MET A CA 1
ATOM 771 C C . MET A 1 103 ? -3.843 -6.715 -12.044 1.00 84.38 103 MET A C 1
ATOM 773 O O . MET A 1 103 ? -4.753 -7.277 -12.657 1.00 84.38 103 MET A O 1
ATOM 777 N N . ARG A 1 104 ? -3.272 -5.585 -12.453 1.00 76.88 104 ARG A N 1
ATOM 778 C CA . ARG A 1 104 ? -3.512 -4.941 -13.744 1.00 76.88 104 ARG A CA 1
ATOM 779 C C . ARG A 1 104 ? -2.172 -4.419 -14.242 1.00 76.88 104 ARG A C 1
ATOM 781 O O . ARG A 1 104 ? -1.419 -3.883 -13.426 1.00 76.88 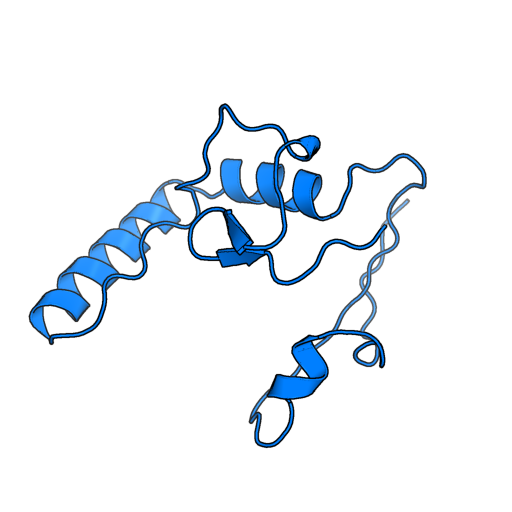104 ARG A O 1
ATOM 788 N N . ASP A 1 105 ? -1.923 -4.617 -15.527 1.00 60.53 105 ASP A N 1
ATOM 789 C CA . ASP A 1 105 ? -0.767 -4.074 -16.240 1.00 60.53 105 ASP A CA 1
ATOM 790 C C . ASP A 1 105 ? -1.049 -2.640 -16.708 1.00 60.53 105 ASP A C 1
ATOM 792 O O . ASP A 1 105 ? -2.210 -2.367 -17.109 1.00 60.53 105 ASP A O 1
#

Radius of gyration: 16.55 Å; chains: 1; bounding box: 33×32×46 Å

pLDDT: mean 83.67, std 9.39, range [54.34, 96.44]

Organism: NCBI:txid410659